Protein AF-A0A075HBL0-F1 (afdb_monomer_lite)

Structure (mmCIF, N/CA/C/O backbone):
data_AF-A0A075HBL0-F1
#
_entry.id   AF-A0A075HBL0-F1
#
loop_
_atom_site.group_PDB
_atom_site.id
_atom_site.type_symbol
_atom_site.label_atom_id
_atom_site.label_alt_id
_atom_site.label_comp_id
_atom_site.label_asym_id
_atom_site.label_entity_id
_atom_site.label_seq_id
_atom_site.pdbx_PDB_ins_code
_atom_site.Cartn_x
_atom_site.Cartn_y
_atom_site.Cartn_z
_atom_site.occupancy
_atom_site.B_iso_or_equiv
_atom_site.auth_seq_id
_atom_site.auth_comp_id
_atom_site.auth_asym_id
_atom_site.auth_atom_id
_atom_site.pdbx_PDB_model_num
ATOM 1 N N . MET A 1 1 ? 3.818 -0.359 -13.273 1.00 69.69 1 MET A N 1
ATOM 2 C CA . MET A 1 1 ? 4.295 0.894 -13.900 1.00 69.69 1 MET A CA 1
ATOM 3 C C . MET A 1 1 ? 5.526 0.569 -14.716 1.00 69.69 1 MET A C 1
ATOM 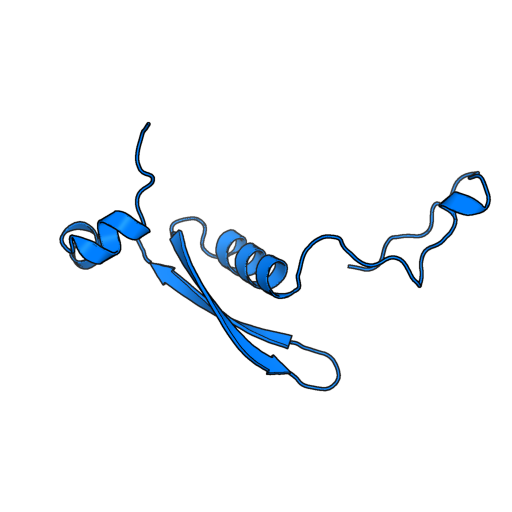5 O O . MET A 1 1 ? 6.494 0.088 -14.143 1.00 69.69 1 MET A O 1
ATOM 9 N N . ARG A 1 2 ? 5.489 0.761 -16.034 1.00 84.12 2 ARG A N 1
ATOM 10 C CA . ARG A 1 2 ? 6.705 0.665 -16.848 1.00 84.12 2 ARG A CA 1
ATOM 11 C C . ARG A 1 2 ? 7.361 2.038 -16.900 1.00 84.12 2 ARG A C 1
ATOM 13 O O . ARG A 1 2 ? 6.671 3.038 -17.082 1.00 84.12 2 ARG A O 1
ATOM 20 N N . LYS A 1 3 ? 8.680 2.081 -16.708 1.00 88.50 3 LYS A N 1
ATOM 21 C CA . LYS A 1 3 ? 9.463 3.313 -16.833 1.00 88.50 3 LYS A CA 1
ATOM 22 C C . LYS A 1 3 ? 9.332 3.843 -18.264 1.00 88.50 3 LYS A C 1
ATOM 24 O O . LYS A 1 3 ? 9.460 3.072 -19.210 1.00 88.50 3 LYS A O 1
ATOM 29 N N . GLN A 1 4 ? 9.089 5.140 -18.433 1.00 91.88 4 GLN A N 1
ATOM 30 C CA . GLN A 1 4 ? 9.108 5.746 -19.765 1.00 91.88 4 GLN A CA 1
ATOM 31 C C . GLN A 1 4 ? 10.549 5.881 -20.268 1.00 91.88 4 GLN A C 1
ATOM 33 O O . GLN A 1 4 ? 11.467 6.171 -19.494 1.00 91.88 4 GLN A O 1
ATOM 38 N N . ARG A 1 5 ? 10.756 5.666 -21.572 1.00 91.06 5 ARG A N 1
ATOM 39 C CA . ARG A 1 5 ? 12.078 5.820 -22.187 1.00 91.06 5 ARG A CA 1
ATOM 40 C C . ARG A 1 5 ? 12.472 7.305 -22.188 1.00 91.06 5 ARG A C 1
ATOM 42 O O . ARG A 1 5 ? 11.678 8.127 -22.646 1.00 91.06 5 ARG A O 1
ATOM 49 N N . PRO A 1 6 ? 13.679 7.667 -21.712 1.00 92.81 6 PRO A N 1
ATOM 50 C CA . PRO A 1 6 ? 14.171 9.036 -21.824 1.00 92.81 6 PRO A CA 1
ATOM 51 C C . PRO A 1 6 ? 14.242 9.476 -23.293 1.00 92.81 6 PRO A C 1
ATOM 53 O O . PRO A 1 6 ? 14.713 8.710 -24.132 1.00 92.81 6 PRO A O 1
ATOM 56 N N . ARG A 1 7 ? 13.794 10.703 -23.592 1.00 92.75 7 ARG A N 1
ATOM 57 C CA . ARG A 1 7 ? 13.839 11.288 -24.948 1.00 92.75 7 ARG A CA 1
ATOM 58 C C . ARG A 1 7 ? 15.144 12.033 -25.264 1.00 92.75 7 ARG A C 1
ATOM 60 O O . ARG A 1 7 ? 15.457 12.221 -26.429 1.00 92.75 7 ARG A O 1
ATOM 67 N N . GLY A 1 8 ? 15.893 12.452 -24.244 1.00 93.44 8 GLY A N 1
ATOM 68 C CA . GLY A 1 8 ? 17.179 13.145 -24.395 1.00 93.44 8 GLY A CA 1
ATOM 69 C C . GLY A 1 8 ? 18.394 12.225 -24.248 1.00 93.44 8 GLY A C 1
ATOM 70 O O . GLY A 1 8 ? 18.270 11.065 -23.844 1.00 93.44 8 GLY A O 1
ATOM 71 N N . GLY A 1 9 ? 19.583 12.771 -24.522 1.00 93.88 9 GLY A N 1
ATOM 72 C CA . GLY A 1 9 ? 20.854 12.055 -24.406 1.00 93.88 9 GLY A CA 1
ATOM 73 C C . GLY A 1 9 ? 21.106 11.509 -22.996 1.00 93.88 9 GLY A C 1
ATOM 74 O O . GLY A 1 9 ? 21.013 12.226 -21.998 1.00 93.88 9 GLY A O 1
ATOM 75 N N . ARG A 1 10 ? 21.433 10.216 -22.898 1.00 95.81 10 ARG A N 1
ATOM 76 C CA . ARG A 1 10 ? 21.808 9.540 -21.648 1.00 95.81 10 ARG A CA 1
ATOM 77 C C . ARG A 1 10 ? 22.935 8.551 -21.902 1.00 95.81 10 ARG A C 1
ATOM 79 O O . ARG A 1 10 ? 22.998 7.930 -22.958 1.00 95.81 10 ARG A O 1
ATOM 86 N N . ARG A 1 11 ? 23.789 8.357 -20.892 1.00 95.75 11 ARG A N 1
ATOM 87 C CA . ARG A 1 11 ? 24.798 7.289 -20.912 1.00 95.75 11 ARG A CA 1
ATOM 88 C C . ARG A 1 11 ? 24.104 5.930 -21.110 1.00 95.75 11 ARG A C 1
ATOM 90 O O . ARG A 1 11 ? 23.041 5.740 -20.508 1.00 95.75 11 ARG A O 1
ATOM 97 N N . PRO A 1 12 ? 24.707 4.971 -21.839 1.00 93.31 12 PRO A N 1
ATOM 98 C CA . PRO A 1 12 ?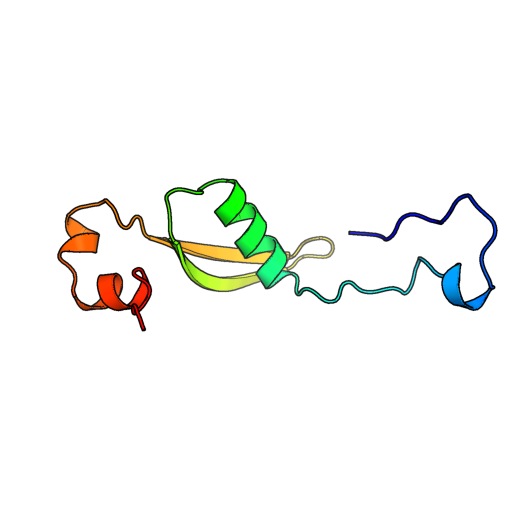 24.093 3.671 -22.131 1.00 93.31 12 PRO A CA 1
ATOM 99 C C . PRO A 1 12 ? 23.493 2.964 -20.906 1.00 93.31 12 PRO A C 1
ATOM 101 O O . PRO A 1 12 ? 22.373 2.461 -20.968 1.00 93.31 12 PRO A O 1
ATOM 104 N N . LYS A 1 13 ? 24.159 3.050 -19.743 1.00 94.06 13 LYS A N 1
ATOM 105 C CA . LYS A 1 13 ? 23.679 2.470 -18.475 1.00 94.06 13 LYS A CA 1
ATOM 106 C C . LYS A 1 13 ? 22.311 2.985 -17.992 1.00 94.06 13 LYS A C 1
ATOM 108 O O . LYS A 1 13 ? 21.630 2.297 -17.243 1.00 94.06 13 LYS A O 1
ATOM 113 N N . HIS A 1 14 ? 21.892 4.186 -18.398 1.00 92.50 14 HIS A N 1
ATOM 114 C CA . HIS A 1 14 ? 20.631 4.811 -17.968 1.00 92.50 14 HIS A CA 1
ATOM 115 C C . HIS A 1 14 ? 19.514 4.746 -19.019 1.00 92.50 14 HIS A C 1
ATOM 117 O O . HIS A 1 14 ? 18.399 5.194 -18.740 1.00 92.50 14 HIS A O 1
ATOM 123 N N . LEU A 1 15 ? 19.790 4.186 -20.202 1.00 92.12 15 LEU A N 1
ATOM 124 C CA . LEU A 1 15 ? 18.807 4.020 -21.279 1.00 92.12 15 LEU A CA 1
ATOM 125 C C . LEU A 1 15 ? 17.918 2.776 -21.111 1.00 92.12 15 LEU A C 1
ATOM 127 O O . LEU A 1 15 ? 16.929 2.640 -21.828 1.00 92.12 15 LEU A O 1
ATOM 131 N N . GLY A 1 16 ? 18.237 1.882 -20.170 1.00 91.25 16 GLY A N 1
ATOM 132 C CA . GLY A 1 16 ? 17.449 0.679 -19.901 1.00 91.25 16 GLY A CA 1
ATOM 133 C C . GLY A 1 16 ? 16.010 0.984 -19.465 1.00 91.25 16 GLY A C 1
ATOM 134 O O . GLY A 1 16 ? 15.764 1.923 -18.703 1.00 91.25 16 GLY A O 1
ATOM 135 N N . VAL A 1 17 ? 15.061 0.166 -19.941 1.00 93.00 17 VAL A N 1
ATOM 136 C CA . VAL A 1 17 ? 13.622 0.284 -19.631 1.00 93.00 17 VAL A CA 1
ATOM 137 C C . VAL A 1 17 ? 13.004 -1.071 -19.270 1.00 93.00 17 VAL A C 1
ATOM 139 O O . VAL A 1 17 ? 12.440 -1.219 -18.192 1.00 93.00 17 VAL A O 1
ATOM 142 N N . THR A 1 18 ? 13.137 -2.078 -20.137 1.00 91.31 18 THR A N 1
ATOM 143 C CA . THR A 1 18 ? 12.342 -3.321 -20.084 1.00 91.31 18 THR A CA 1
ATOM 144 C C . THR A 1 18 ? 12.526 -4.153 -18.814 1.00 91.31 18 THR A C 1
ATOM 146 O O . THR A 1 18 ? 11.558 -4.711 -18.308 1.00 91.31 18 THR A O 1
ATOM 149 N N . LYS A 1 19 ? 13.757 -4.249 -18.295 1.00 91.38 19 LYS A N 1
ATOM 150 C CA . LYS A 1 19 ? 14.101 -5.104 -17.141 1.00 91.38 19 LYS A CA 1
ATOM 151 C C . LYS A 1 19 ? 14.058 -4.371 -15.794 1.00 91.38 19 LYS A C 1
ATOM 153 O O . LYS A 1 19 ? 14.341 -4.978 -14.767 1.00 91.38 19 LYS A O 1
ATOM 158 N N . ILE A 1 20 ? 13.727 -3.079 -15.788 1.00 92.06 20 ILE A N 1
ATOM 159 C CA . ILE A 1 20 ? 13.650 -2.295 -14.553 1.00 92.06 20 ILE A CA 1
ATOM 160 C C . ILE A 1 20 ? 12.365 -2.674 -13.818 1.00 92.06 20 ILE A C 1
ATOM 162 O O . ILE A 1 20 ? 11.265 -2.507 -14.347 1.00 92.06 20 ILE A O 1
ATOM 166 N N . LYS A 1 21 ? 12.519 -3.186 -12.596 1.00 91.44 21 LYS A N 1
ATOM 167 C CA . LYS A 1 21 ? 11.415 -3.479 -11.679 1.00 91.44 21 LYS A CA 1
ATOM 168 C C . LYS A 1 21 ? 11.147 -2.254 -10.805 1.00 91.44 21 LYS A C 1
ATOM 170 O O . LYS A 1 21 ? 12.034 -1.431 -10.610 1.00 91.44 21 LYS A O 1
ATOM 175 N N . ALA A 1 22 ? 9.914 -2.118 -10.331 1.00 91.94 22 ALA A N 1
ATOM 176 C CA . ALA A 1 22 ? 9.591 -1.109 -9.332 1.00 91.94 22 ALA A CA 1
ATOM 177 C C . ALA A 1 22 ? 10.069 -1.582 -7.954 1.00 91.94 22 ALA A C 1
ATOM 179 O O . ALA A 1 22 ? 9.982 -2.774 -7.663 1.00 91.94 22 ALA A O 1
ATOM 180 N N . ASP A 1 23 ? 10.504 -0.645 -7.114 1.00 92.75 23 ASP A N 1
ATOM 181 C CA . ASP A 1 23 ? 10.945 -0.941 -5.743 1.00 92.75 23 ASP A CA 1
ATOM 182 C C . ASP A 1 23 ? 9.767 -1.264 -4.807 1.00 92.75 23 ASP A C 1
ATOM 184 O O . ASP A 1 23 ? 9.938 -1.873 -3.755 1.00 92.75 23 ASP A O 1
ATOM 188 N N . VAL A 1 24 ? 8.551 -0.874 -5.201 1.00 94.25 24 VAL A N 1
ATOM 189 C CA . VAL A 1 24 ? 7.317 -1.141 -4.455 1.00 94.25 24 VAL A CA 1
ATOM 190 C C . VAL A 1 24 ? 6.683 -2.468 -4.863 1.00 94.25 24 VAL A C 1
ATOM 192 O O . VAL A 1 24 ? 6.611 -2.820 -6.044 1.00 94.25 24 VAL A O 1
ATOM 195 N N . SER A 1 25 ? 6.157 -3.186 -3.874 1.00 94.56 25 SER A N 1
ATOM 196 C CA . SER A 1 25 ? 5.433 -4.441 -4.086 1.00 94.56 25 SER A CA 1
ATOM 197 C C . SER A 1 25 ? 4.031 -4.214 -4.668 1.00 94.56 25 SER A C 1
ATOM 199 O O . SER A 1 25 ? 3.410 -3.171 -4.458 1.00 94.56 25 SER A O 1
ATOM 201 N N . MET A 1 26 ? 3.477 -5.220 -5.356 1.00 94.94 26 MET A N 1
ATOM 202 C CA . MET A 1 26 ? 2.099 -5.147 -5.879 1.00 94.94 26 MET A CA 1
ATOM 203 C C . MET A 1 26 ? 1.054 -5.006 -4.765 1.00 94.94 26 MET A C 1
ATOM 205 O O . MET A 1 26 ? 0.056 -4.318 -4.958 1.00 94.94 26 MET A O 1
ATOM 209 N N . LYS A 1 27 ? 1.330 -5.579 -3.586 1.00 95.88 27 LYS A N 1
ATOM 210 C CA . LYS A 1 27 ? 0.519 -5.412 -2.376 1.00 95.88 27 LYS A CA 1
ATOM 211 C C . LYS A 1 27 ? 0.437 -3.938 -1.961 1.00 95.88 27 LYS A C 1
ATOM 213 O O . LYS A 1 27 ? -0.657 -3.398 -1.854 1.00 95.88 27 LYS A O 1
ATOM 218 N N . GLN A 1 28 ? 1.582 -3.260 -1.844 1.00 96.44 28 GLN A N 1
ATOM 219 C CA . GLN A 1 28 ? 1.639 -1.826 -1.517 1.00 96.44 28 GLN A CA 1
ATOM 220 C C . GLN A 1 28 ? 0.950 -0.960 -2.578 1.00 96.44 28 GLN A C 1
ATOM 222 O O . GLN A 1 28 ? 0.312 0.039 -2.256 1.00 96.44 28 GLN A O 1
ATOM 227 N N . VAL A 1 29 ? 1.057 -1.334 -3.858 1.00 96.00 29 VAL A N 1
ATOM 228 C CA . VAL A 1 29 ? 0.342 -0.636 -4.937 1.00 96.00 29 VAL A 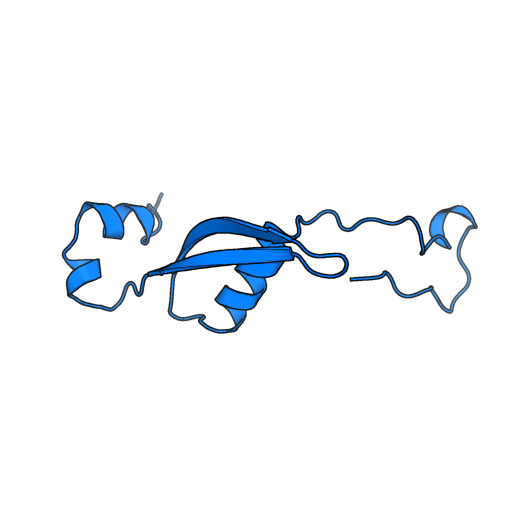CA 1
ATOM 229 C C . VAL A 1 29 ? -1.174 -0.786 -4.777 1.00 96.00 29 VAL A C 1
ATOM 231 O O . VAL A 1 29 ? -1.894 0.190 -4.991 1.00 96.00 29 VAL A O 1
ATOM 234 N N . ALA A 1 30 ? -1.664 -1.969 -4.397 1.00 96.94 30 ALA A N 1
ATOM 235 C CA . ALA A 1 30 ? -3.083 -2.201 -4.133 1.00 96.94 30 ALA A CA 1
ATOM 236 C C . ALA A 1 30 ? -3.573 -1.397 -2.918 1.00 96.94 30 ALA A C 1
ATOM 238 O O . ALA A 1 30 ? -4.561 -0.674 -3.031 1.00 96.94 30 ALA A O 1
ATOM 239 N N . GLU A 1 31 ? -2.839 -1.441 -1.802 1.00 97.19 31 GLU A N 1
ATOM 240 C CA . GLU A 1 31 ? -3.131 -0.652 -0.595 1.00 97.19 31 GLU A CA 1
ATOM 241 C C . GLU A 1 31 ? -3.208 0.845 -0.909 1.00 97.19 31 GLU A C 1
ATOM 243 O O . GLU A 1 31 ? -4.184 1.505 -0.552 1.00 97.19 31 GLU A O 1
ATOM 248 N N . ARG A 1 32 ? -2.223 1.379 -1.645 1.00 96.88 32 ARG A N 1
ATOM 249 C CA . ARG A 1 32 ? -2.194 2.797 -2.019 1.00 96.88 32 ARG A CA 1
ATOM 250 C C . ARG A 1 32 ? -3.402 3.195 -2.863 1.00 96.88 32 ARG A C 1
ATOM 252 O O . ARG A 1 32 ? -4.033 4.199 -2.561 1.00 96.88 32 ARG A O 1
ATOM 259 N N . ARG A 1 33 ? -3.753 2.407 -3.885 1.00 96.69 33 ARG A N 1
ATOM 260 C CA . ARG A 1 33 ? -4.924 2.679 -4.744 1.00 96.69 33 ARG A CA 1
ATOM 261 C C . ARG A 1 33 ? -6.227 2.730 -3.948 1.00 96.69 33 ARG A C 1
ATOM 263 O O . ARG A 1 33 ? -7.095 3.547 -4.235 1.00 96.69 33 ARG A O 1
ATOM 270 N N . VAL A 1 34 ? -6.368 1.847 -2.962 1.00 97.56 34 VAL A N 1
ATOM 271 C CA . VAL A 1 34 ? -7.546 1.798 -2.092 1.00 97.56 34 VAL A CA 1
ATOM 272 C C . VAL A 1 34 ? -7.583 3.005 -1.149 1.00 97.56 34 VAL A C 1
ATOM 274 O O . VAL A 1 34 ? -8.634 3.621 -1.002 1.00 97.56 34 VAL A O 1
ATOM 277 N N . LEU A 1 35 ? -6.444 3.399 -0.574 1.00 96.38 35 LEU A N 1
ATOM 278 C CA . LEU A 1 35 ? -6.343 4.582 0.289 1.00 96.38 35 LEU A CA 1
ATOM 279 C C . LEU A 1 35 ? -6.556 5.901 -0.464 1.00 96.38 35 LEU A C 1
ATOM 281 O O . LEU A 1 35 ? -7.179 6.810 0.074 1.00 96.38 35 LEU A O 1
ATOM 285 N N . GLU A 1 36 ? -6.091 6.003 -1.711 1.00 96.81 36 GLU A N 1
ATOM 286 C CA . GLU A 1 36 ? -6.383 7.145 -2.589 1.00 96.81 36 GLU A CA 1
ATOM 287 C C . GLU A 1 36 ? -7.890 7.260 -2.875 1.00 96.81 36 GLU A C 1
ATOM 289 O O . GLU A 1 36 ? -8.419 8.365 -2.970 1.00 96.81 36 GLU A O 1
ATOM 294 N N . ARG A 1 37 ? -8.595 6.124 -2.972 1.00 97.25 37 ARG A N 1
ATOM 295 C CA . ARG A 1 37 ? -10.048 6.083 -3.188 1.00 97.25 37 ARG A CA 1
ATOM 296 C C . ARG A 1 37 ? -10.856 6.388 -1.921 1.00 97.25 37 ARG A C 1
ATOM 298 O O . ARG A 1 37 ? -11.920 6.991 -2.030 1.00 97.25 37 ARG A O 1
ATOM 305 N N . TYR A 1 38 ? -10.371 5.978 -0.748 1.00 96.12 38 TYR A N 1
ATOM 306 C CA . TYR A 1 38 ? -11.047 6.145 0.547 1.00 96.12 38 TYR A CA 1
ATOM 307 C C . TYR A 1 38 ? -10.144 6.860 1.570 1.00 96.12 38 TYR A C 1
ATOM 309 O O . TYR A 1 38 ? -9.668 6.235 2.522 1.00 96.12 38 TYR A O 1
ATOM 317 N N . PRO A 1 39 ? -9.908 8.176 1.411 1.00 94.38 39 PRO A N 1
ATOM 318 C CA . PRO A 1 39 ? -8.951 8.922 2.236 1.00 94.38 39 PRO A CA 1
ATOM 319 C C . PRO A 1 39 ? -9.385 9.095 3.702 1.00 94.38 39 PRO A C 1
ATOM 321 O O . PRO A 1 39 ? -8.547 9.332 4.573 1.00 94.38 39 PRO A O 1
ATOM 324 N N . ASN A 1 40 ? -10.685 8.984 3.992 1.00 94.00 40 ASN A N 1
ATOM 325 C CA . ASN A 1 40 ? -11.250 9.072 5.342 1.00 94.00 40 ASN A CA 1
ATOM 326 C C . ASN A 1 40 ? -11.041 7.793 6.170 1.00 94.00 40 ASN A C 1
ATOM 328 O O . ASN A 1 40 ? -11.109 7.836 7.398 1.00 94.00 40 ASN A O 1
ATOM 332 N N . MET A 1 41 ? -10.783 6.661 5.515 1.00 93.69 41 MET A N 1
ATOM 333 C CA . MET A 1 41 ? -10.589 5.375 6.175 1.00 93.69 41 MET A CA 1
ATOM 334 C C . MET A 1 41 ? -9.103 5.104 6.446 1.00 93.69 41 MET A C 1
ATOM 336 O O . MET A 1 41 ? -8.206 5.703 5.851 1.00 93.69 41 MET A O 1
ATOM 340 N N . LYS A 1 42 ? -8.819 4.182 7.368 1.00 92.75 42 LYS A N 1
ATOM 341 C CA . LYS A 1 42 ? -7.458 3.763 7.726 1.00 92.75 42 LYS A CA 1
ATOM 342 C C . LYS A 1 42 ? -7.231 2.299 7.396 1.00 92.75 42 LYS A C 1
ATOM 344 O O . LYS A 1 42 ? -8.111 1.466 7.594 1.00 92.75 42 LYS A O 1
ATOM 349 N N . LEU A 1 43 ? -6.030 1.996 6.915 1.00 94.31 43 LEU A N 1
ATOM 350 C CA . LEU A 1 43 ? -5.605 0.640 6.588 1.00 94.31 43 LEU A CA 1
ATOM 351 C C . LEU A 1 43 ? -5.415 -0.185 7.865 1.00 94.31 43 LEU A C 1
ATOM 353 O O . LEU A 1 43 ? -4.629 0.195 8.729 1.00 94.31 43 LEU A O 1
ATOM 357 N N . LEU A 1 44 ? -6.093 -1.329 7.951 1.00 93.38 44 LEU A N 1
ATOM 358 C CA . LEU A 1 44 ? -5.840 -2.346 8.975 1.00 93.38 44 LEU A CA 1
ATOM 359 C C . LEU A 1 44 ? -4.847 -3.402 8.489 1.00 93.38 44 LEU A C 1
ATOM 361 O O . LEU A 1 44 ? -4.052 -3.921 9.270 1.00 93.38 44 LEU A O 1
ATOM 365 N N . GLY A 1 45 ? -4.895 -3.719 7.197 1.00 93.88 45 GLY A N 1
ATOM 366 C CA . GLY A 1 45 ? -3.997 -4.672 6.565 1.00 93.88 45 GLY A CA 1
ATOM 367 C C . GLY A 1 45 ? -4.493 -5.091 5.191 1.00 93.88 45 GLY A C 1
ATOM 368 O O . GLY A 1 45 ? -5.550 -4.664 4.728 1.00 93.88 45 GLY A O 1
ATOM 369 N N . SER A 1 46 ? -3.721 -5.945 4.533 1.00 97.12 46 SER A N 1
ATOM 370 C CA . SER A 1 46 ? -4.128 -6.566 3.279 1.00 97.12 46 SER A CA 1
ATOM 371 C C . SER A 1 46 ? -3.497 -7.944 3.112 1.00 97.12 46 SER A C 1
ATOM 373 O O . SER A 1 46 ? -2.440 -8.235 3.697 1.00 97.12 46 SER A O 1
ATOM 375 N N . TYR A 1 47 ? -4.129 -8.789 2.304 1.00 97.00 47 TYR A N 1
ATOM 376 C CA . TYR A 1 47 ? -3.637 -10.124 1.977 1.00 97.00 47 TYR A CA 1
ATOM 377 C C . TYR A 1 47 ? -3.863 -10.472 0.510 1.00 97.00 47 TYR A C 1
ATOM 379 O O . TYR A 1 47 ? -4.646 -9.843 -0.200 1.00 97.00 47 TYR A O 1
ATOM 387 N N . PHE A 1 48 ? -3.094 -11.452 0.047 1.00 97.50 48 PHE A N 1
ATOM 388 C CA . PHE A 1 48 ? -3.205 -11.990 -1.298 1.00 97.50 48 PHE A CA 1
ATOM 389 C C . PHE A 1 48 ? -4.442 -12.878 -1.394 1.00 97.50 48 PHE A C 1
ATOM 391 O O . PHE A 1 48 ? -4.624 -13.751 -0.550 1.00 97.50 48 PHE A O 1
ATOM 398 N N . LEU A 1 49 ? -5.250 -12.663 -2.427 1.00 97.38 49 LEU A N 1
ATOM 399 C CA . LEU A 1 49 ? -6.439 -13.468 -2.680 1.00 97.38 49 LEU A CA 1
ATOM 400 C C . LEU A 1 49 ? -6.182 -14.465 -3.808 1.00 97.38 49 LEU A C 1
ATOM 402 O O . LEU A 1 49 ? -6.330 -15.670 -3.639 1.00 97.38 49 LEU A O 1
ATOM 406 N N . TYR A 1 50 ? -5.801 -13.947 -4.974 1.00 97.56 50 TYR A N 1
ATOM 407 C CA . TYR A 1 50 ? -5.715 -14.731 -6.198 1.00 97.56 50 TYR A CA 1
ATOM 408 C C . TYR A 1 50 ? -4.804 -14.052 -7.226 1.00 97.56 50 TYR A C 1
ATOM 410 O O . TYR A 1 50 ? -4.494 -12.861 -7.127 1.00 97.56 50 TYR A O 1
ATOM 418 N N . LYS A 1 51 ? -4.367 -14.808 -8.232 1.00 97.38 51 LYS A N 1
ATOM 419 C CA . LYS A 1 51 ? -3.565 -14.324 -9.355 1.00 97.38 51 LYS A CA 1
ATOM 420 C C . LYS A 1 51 ? -3.935 -15.103 -10.613 1.00 97.38 51 LYS A C 1
ATOM 422 O O . LYS A 1 51 ? -4.009 -16.325 -10.567 1.00 97.38 51 LYS A O 1
ATOM 427 N N . ASP A 1 52 ? -4.074 -14.402 -11.730 1.00 96.56 52 ASP A N 1
ATOM 428 C CA . ASP A 1 52 ? -4.205 -14.990 -13.063 1.00 96.56 52 ASP A CA 1
ATOM 429 C C . ASP A 1 52 ? -2.922 -14.719 -13.884 1.00 96.56 52 ASP A C 1
ATOM 431 O O . ASP A 1 52 ? -1.845 -14.438 -13.345 1.00 96.56 52 ASP A O 1
ATOM 435 N N . GLY A 1 53 ? -2.995 -14.820 -15.211 1.00 96.00 53 GLY A N 1
ATOM 436 C CA . GLY A 1 53 ? -1.855 -14.521 -16.081 1.00 96.00 53 GLY A CA 1
ATOM 437 C C . GLY A 1 53 ? -1.434 -13.043 -16.103 1.00 96.00 53 GLY A C 1
ATOM 438 O O . GLY A 1 53 ? -0.284 -12.747 -16.429 1.00 96.00 53 GLY A O 1
ATOM 439 N N . MET A 1 54 ? -2.324 -12.109 -15.759 1.00 94.69 54 MET A N 1
ATOM 440 C CA . MET A 1 54 ? -2.154 -10.669 -16.011 1.00 94.69 54 MET A CA 1
ATOM 441 C C . MET A 1 54 ? -2.211 -9.802 -14.745 1.00 94.69 54 MET A C 1
ATOM 443 O O . MET A 1 54 ? -1.582 -8.743 -14.681 1.00 94.69 54 MET A O 1
ATOM 447 N N . HIS A 1 55 ? -2.938 -10.246 -13.732 1.00 95.50 55 HIS A N 1
ATOM 448 C CA . HIS A 1 55 ? -3.377 -9.496 -12.573 1.00 95.50 55 HIS A CA 1
ATOM 449 C C . HIS A 1 55 ? -3.110 -10.261 -11.279 1.00 95.50 55 HIS A C 1
ATOM 451 O O . HIS A 1 55 ? -3.048 -11.488 -11.211 1.00 95.50 55 HIS A O 1
ATOM 457 N N . TYR A 1 56 ? -2.953 -9.473 -10.222 1.00 96.44 56 TYR A N 1
ATOM 458 C CA . TYR A 1 56 ? -2.856 -9.935 -8.851 1.00 96.44 56 TYR A CA 1
ATOM 459 C C . TYR A 1 56 ? -3.976 -9.260 -8.075 1.00 96.44 56 TYR A C 1
ATOM 461 O O . TYR A 1 56 ? -4.096 -8.032 -8.112 1.00 96.44 56 TYR A O 1
ATOM 469 N N . TRP A 1 57 ? -4.763 -10.056 -7.365 1.00 97.44 57 TRP A N 1
ATOM 470 C CA . TRP A 1 57 ? -5.833 -9.579 -6.508 1.00 97.44 57 TRP A CA 1
ATOM 471 C C . TRP A 1 57 ? -5.401 -9.619 -5.051 1.00 97.44 57 TRP A C 1
ATOM 473 O O . TRP A 1 57 ? -4.839 -10.604 -4.563 1.00 97.44 57 TRP A O 1
ATOM 483 N N . PHE A 1 58 ? -5.686 -8.520 -4.364 1.00 98.12 58 PHE A N 1
ATOM 484 C CA . PHE A 1 58 ? -5.456 -8.355 -2.941 1.00 98.12 58 PHE A CA 1
ATOM 485 C C . PHE A 1 58 ? -6.744 -7.859 -2.305 1.00 98.12 58 PHE A C 1
ATOM 487 O O . PHE A 1 58 ? -7.377 -6.945 -2.838 1.00 98.12 58 PHE A O 1
ATOM 494 N N . GLU A 1 59 ? -7.089 -8.422 -1.156 1.00 98.00 59 GLU A N 1
ATOM 495 C CA . GLU A 1 59 ? -8.137 -7.872 -0.307 1.00 98.00 59 GLU A CA 1
ATOM 496 C C . GLU A 1 59 ? -7.492 -6.907 0.682 1.00 98.00 59 GLU A C 1
ATOM 498 O O . GLU A 1 59 ? -6.523 -7.239 1.370 1.00 98.00 59 GLU A O 1
ATOM 503 N N . VAL A 1 60 ? -7.996 -5.673 0.694 1.00 97.75 60 VAL A N 1
ATOM 504 C CA . VAL A 1 60 ? -7.493 -4.577 1.524 1.00 97.75 60 VAL A CA 1
ATOM 505 C C . VAL A 1 60 ? -8.568 -4.239 2.542 1.00 97.75 60 VAL A C 1
ATOM 507 O O . VAL A 1 60 ? -9.666 -3.823 2.178 1.00 97.75 60 VAL A O 1
ATOM 510 N N . VAL A 1 61 ? -8.246 -4.417 3.819 1.00 96.25 61 VAL A N 1
ATOM 511 C CA . VAL A 1 61 ? -9.173 -4.193 4.925 1.00 96.25 61 VAL A CA 1
ATOM 512 C C . VAL A 1 61 ? -8.953 -2.789 5.472 1.00 96.25 61 VAL A C 1
ATOM 514 O O . VAL A 1 61 ? -7.858 -2.449 5.934 1.00 96.25 61 VAL A O 1
ATOM 517 N N . LEU A 1 62 ? -10.006 -1.978 5.429 1.00 95.12 62 LEU A N 1
ATOM 518 C CA . LEU A 1 62 ? -10.027 -0.628 5.978 1.00 95.12 62 LEU A CA 1
ATOM 519 C C . LEU A 1 62 ? -10.972 -0.542 7.179 1.00 95.12 62 LEU A C 1
ATOM 521 O O . LEU A 1 62 ? -11.935 -1.299 7.280 1.00 95.12 62 LEU A O 1
ATOM 525 N N . ALA A 1 63 ? -10.726 0.426 8.054 1.00 93.44 63 ALA A N 1
ATOM 526 C CA . ALA A 1 63 ? -11.642 0.817 9.116 1.00 93.44 63 ALA A CA 1
ATOM 527 C C . ALA A 1 63 ? -11.893 2.324 9.084 1.00 93.44 63 ALA A C 1
ATOM 529 O O . ALA A 1 63 ? -10.972 3.112 8.863 1.00 93.44 63 ALA A O 1
ATOM 530 N N . ASP A 1 64 ? -13.137 2.718 9.343 1.00 93.19 64 ASP A N 1
ATOM 531 C CA . ASP A 1 64 ? -13.524 4.113 9.536 1.00 93.19 64 ASP A CA 1
ATOM 532 C C . ASP A 1 64 ? -13.296 4.524 11.005 1.00 93.19 64 ASP A C 1
ATOM 534 O O . ASP A 1 64 ? -13.992 4.017 11.890 1.00 93.19 64 ASP A O 1
ATOM 538 N N . PRO A 1 65 ? -12.352 5.438 11.300 1.00 90.06 65 PRO A N 1
ATOM 539 C CA . PRO A 1 65 ? -12.091 5.892 12.665 1.00 90.06 65 PRO A CA 1
ATOM 540 C C . PRO A 1 65 ? -13.226 6.736 13.263 1.00 90.06 65 PRO A C 1
ATOM 542 O O . PRO A 1 65 ? -13.318 6.840 14.485 1.00 90.06 65 PRO A O 1
ATOM 545 N N . SER A 1 66 ? -14.051 7.370 12.423 1.00 90.12 66 SER A N 1
ATOM 546 C CA . SER A 1 66 ? -15.125 8.273 12.857 1.00 90.12 66 SER A CA 1
ATOM 547 C C . SER A 1 66 ? -16.378 7.523 13.315 1.00 90.12 66 SER A C 1
ATOM 549 O O . SER A 1 66 ? -17.198 8.060 14.061 1.00 90.12 66 SER A O 1
ATOM 551 N N . HIS A 1 67 ? -16.516 6.256 12.919 1.00 91.88 67 HIS A N 1
ATOM 552 C CA . HIS A 1 67 ? -17.686 5.457 13.238 1.00 91.88 67 HIS A CA 1
ATOM 553 C C . HIS A 1 67 ? -17.717 5.072 14.736 1.00 91.88 67 HIS A C 1
ATOM 555 O O . HIS A 1 67 ? -16.749 4.495 15.246 1.00 91.88 67 HIS A O 1
ATOM 561 N N . PRO A 1 68 ? -18.828 5.304 15.471 1.00 92.38 68 PRO A N 1
ATOM 562 C CA . PRO A 1 68 ? -18.875 5.145 16.928 1.00 92.38 68 PRO A CA 1
ATOM 563 C C . PRO A 1 68 ? -18.589 3.718 17.402 1.00 92.38 68 PRO A C 1
ATOM 565 O O . PRO A 1 68 ? -18.031 3.540 18.484 1.00 92.38 68 PRO A O 1
ATOM 568 N N . ARG A 1 69 ? -18.927 2.692 16.608 1.00 90.94 69 ARG A N 1
ATOM 569 C CA . ARG A 1 69 ? -18.612 1.296 16.949 1.00 90.94 69 ARG A CA 1
ATOM 570 C C . ARG A 1 69 ? -17.102 1.039 16.947 1.00 90.94 69 ARG A C 1
ATOM 572 O O . ARG A 1 69 ? -16.606 0.378 17.849 1.00 90.94 69 ARG A O 1
ATOM 579 N N . ILE A 1 70 ? -16.379 1.618 15.988 1.00 89.31 70 ILE A N 1
ATOM 580 C CA . ILE A 1 70 ? -14.918 1.503 15.874 1.00 89.31 70 ILE A CA 1
ATOM 581 C C . ILE A 1 70 ? -14.225 2.356 16.943 1.00 89.31 70 ILE A C 1
ATOM 583 O O . ILE A 1 70 ? -13.264 1.913 17.563 1.00 89.31 70 ILE A O 1
ATOM 587 N N . ALA A 1 71 ? -14.740 3.559 17.209 1.00 85.44 71 ALA A N 1
ATOM 588 C CA . ALA A 1 71 ? -14.178 4.459 18.215 1.00 85.44 71 ALA A CA 1
ATOM 589 C C . ALA A 1 71 ? -14.329 3.935 19.659 1.00 85.44 71 ALA A C 1
ATOM 591 O O . ALA A 1 71 ? -13.495 4.236 20.522 1.00 85.44 71 ALA A O 1
ATOM 592 N N . LYS A 1 72 ? -15.388 3.162 19.935 1.00 89.44 72 LYS A N 1
ATOM 593 C CA . LYS A 1 72 ? -15.623 2.517 21.237 1.00 89.44 72 LYS A CA 1
ATOM 594 C C . LYS A 1 72 ? -14.833 1.216 21.403 1.00 89.44 72 LYS A C 1
ATOM 596 O O . LYS A 1 72 ? -14.461 0.885 22.527 1.00 89.44 72 LYS A O 1
ATOM 601 N N . ASP A 1 73 ? -14.552 0.500 20.315 1.00 91.69 73 ASP A N 1
ATOM 602 C CA . ASP A 1 73 ? -13.773 -0.738 20.349 1.00 91.69 73 ASP A CA 1
ATOM 603 C C . ASP A 1 73 ? -12.298 -0.462 20.687 1.00 91.69 73 ASP A C 1
ATOM 605 O O . ASP A 1 73 ? -11.560 0.167 19.928 1.00 91.69 73 ASP A O 1
ATOM 609 N N . LYS A 1 74 ? -11.844 -0.949 21.847 1.00 88.44 74 LYS A N 1
ATOM 610 C CA . LYS A 1 74 ? -10.484 -0.706 22.348 1.00 88.44 74 LYS A CA 1
ATOM 611 C C . LYS A 1 74 ? -9.406 -1.390 21.506 1.00 88.44 74 LYS A C 1
ATOM 613 O O . LYS A 1 74 ? -8.282 -0.888 21.462 1.00 88.44 74 LYS A O 1
ATOM 618 N N . GLU A 1 75 ? -9.695 -2.535 20.899 1.00 89.38 75 GLU A N 1
ATOM 619 C CA . GLU A 1 75 ? -8.714 -3.288 20.125 1.00 89.38 75 GLU A CA 1
ATOM 620 C C . GLU A 1 75 ? -8.502 -2.640 18.760 1.00 89.38 75 GLU A C 1
ATOM 622 O O . GLU A 1 75 ? -7.369 -2.306 18.401 1.00 89.38 75 GLU A O 1
ATOM 627 N N . ILE A 1 76 ? -9.591 -2.392 18.033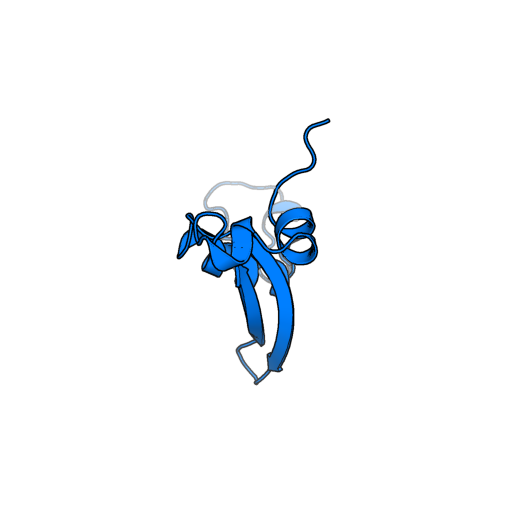 1.00 87.62 76 ILE A N 1
ATOM 628 C CA . ILE A 1 76 ? -9.521 -1.805 16.694 1.00 87.62 76 ILE A CA 1
ATOM 629 C C . ILE A 1 76 ? -9.002 -0.370 16.781 1.00 87.62 76 ILE A C 1
ATOM 631 O O . ILE A 1 76 ? -8.098 0.003 16.031 1.00 87.62 76 ILE A O 1
ATOM 635 N N . ARG A 1 77 ? -9.472 0.421 17.754 1.00 86.56 77 ARG A N 1
ATOM 636 C CA . 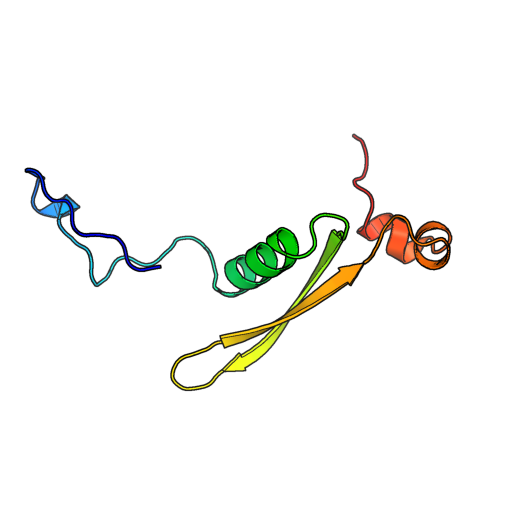ARG A 1 77 ? -9.001 1.798 17.958 1.00 86.56 77 ARG A CA 1
ATOM 637 C C . ARG A 1 77 ? -7.485 1.889 18.118 1.00 86.56 77 ARG A C 1
ATOM 639 O O . ARG A 1 77 ? -6.879 2.803 17.567 1.00 86.56 77 ARG A O 1
ATOM 646 N N . LYS A 1 78 ? -6.862 0.944 18.832 1.00 86.44 78 LYS A N 1
ATOM 647 C CA . LYS A 1 78 ? -5.398 0.896 19.008 1.00 86.44 78 LYS A CA 1
ATOM 648 C C . LYS A 1 78 ? -4.640 0.619 17.709 1.00 86.44 78 LYS A C 1
ATOM 650 O O . LYS A 1 78 ? -3.484 1.013 17.611 1.00 86.44 78 LYS A O 1
ATOM 655 N N . ARG A 1 79 ? -5.256 -0.094 16.761 1.00 85.25 79 ARG A N 1
ATOM 656 C CA . ARG A 1 79 ? -4.666 -0.416 15.451 1.00 85.25 79 ARG A CA 1
ATOM 657 C C . ARG A 1 79 ? -4.866 0.719 14.441 1.00 85.25 79 ARG A C 1
ATOM 659 O O . ARG A 1 79 ? -4.024 0.915 13.576 1.00 85.25 79 ARG A O 1
ATOM 666 N N . VAL A 1 80 ? -5.973 1.452 14.559 1.00 83.06 80 VAL A N 1
ATOM 667 C CA . VAL A 1 80 ? -6.394 2.506 13.622 1.00 83.06 80 VAL A CA 1
ATOM 668 C C . VAL A 1 80 ? -5.800 3.875 13.954 1.00 83.06 80 VAL A C 1
ATOM 670 O O . VAL A 1 80 ? -5.425 4.622 13.048 1.00 83.06 80 VAL A O 1
ATOM 673 N N . LEU A 1 81 ? -5.742 4.235 15.239 1.00 76.81 81 LEU A N 1
ATOM 674 C CA . LEU A 1 81 ? -5.200 5.521 15.665 1.00 76.81 81 LEU A CA 1
ATOM 675 C C . LEU A 1 81 ? -3.678 5.428 15.822 1.00 76.81 81 LEU A C 1
ATOM 677 O O . LEU A 1 81 ? -3.187 4.478 16.438 1.00 76.81 81 LEU A O 1
ATOM 681 N N . PRO A 1 82 ? -2.916 6.414 15.320 1.00 67.69 82 PRO A N 1
ATOM 682 C CA . PRO A 1 82 ? -1.488 6.468 15.579 1.00 67.69 82 PRO A CA 1
ATOM 683 C C . PRO A 1 82 ? -1.251 6.604 17.085 1.00 67.69 82 PRO A C 1
ATOM 685 O O . PRO A 1 82 ? -1.918 7.380 17.770 1.00 67.69 82 PRO A O 1
ATOM 688 N N . ARG A 1 83 ? -0.277 5.856 17.609 1.00 64.88 83 ARG A N 1
ATOM 689 C CA . ARG A 1 83 ? 0.282 6.152 18.927 1.00 64.88 83 ARG A CA 1
ATOM 690 C C . ARG A 1 83 ? 1.056 7.456 18.797 1.00 64.88 83 ARG A C 1
ATOM 692 O O . ARG A 1 83 ? 2.120 7.468 18.181 1.00 64.88 83 ARG A O 1
ATOM 699 N N . THR A 1 84 ? 0.498 8.541 19.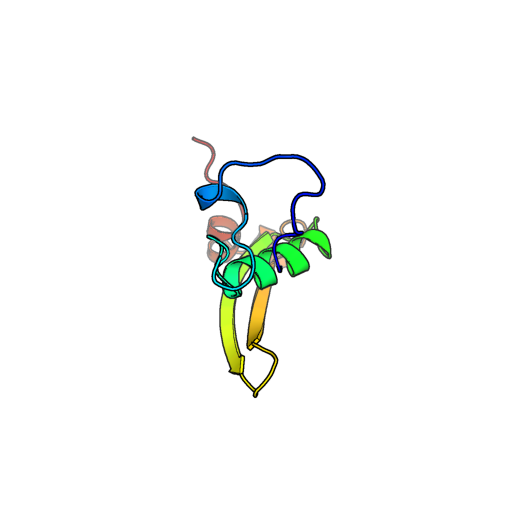319 1.00 58.91 84 THR A N 1
ATOM 700 C CA . THR A 1 84 ? 1.237 9.788 19.515 1.00 58.91 84 THR A CA 1
ATOM 701 C C . THR A 1 84 ? 2.482 9.450 20.336 1.00 58.91 84 THR A C 1
ATOM 703 O O . THR A 1 84 ? 2.359 8.813 21.385 1.00 58.91 84 THR A O 1
ATOM 706 N N . LYS A 1 85 ? 3.664 9.759 19.795 1.00 48.69 85 LYS A N 1
ATOM 707 C CA . LYS A 1 85 ? 4.901 9.779 20.579 1.00 48.69 85 LYS A CA 1
ATOM 708 C C . LYS A 1 85 ? 4.887 10.987 21.499 1.00 48.69 85 LYS A C 1
ATOM 710 O O . LYS A 1 85 ? 4.361 12.029 21.047 1.00 48.69 85 LYS A O 1
#

pLDDT: mean 91.35, std 8.49, range [48.69, 98.12]

Radius of gyration: 19.01 Å; chains: 1; bounding box: 44×28×47 Å

Foldseek 3Di:
DWDDADPDDDDPVPRDTDPDDDPDDPQVVVQVVVCVVPVQWFWLGKDWDDDDPPDTDMDTDIGHCPDVVQVPDPVNNPSGDDDDD

InterPro domains:
  IPR000439 Large ribosomal subunit protein eL15 [PF00827] (3-76)
  IPR000439 Large ribosomal subunit protein eL15 [PTHR11847] (5-77)
  IPR000439 Large ribosomal subunit protein eL15 [SM01384] (1-85)
  IPR012678 Ribosomal protein uL23/eL15/eS24 core domain superfamily [SSF54189] (2-77)
  IPR024794 Large ribosomal subunit protein eL15 core domain superfamily [G3DSA:3.40.1120.10] (1-85)

Organism: NCBI:txid1456203

Secondary structure (DSSP, 8-state):
-PPPPPSS---GGG---TTPPPSS-HHHHHHHHHHHH-TTSEEEEEEEEEE-SS-EEEEEEEE-TTSHHHHH-HHHHHHHS----

Sequence (85 aa):
MRKQRPRGGRRPKHLGVTKIKADVSMKQVAERRVLERYPNMKLLGSYFLYKDGMHYWFEVVLADPSHPRIAKDKEIRKRVLPRTK